Protein AF-A0A6N0I0L2-F1 (afdb_monomer_lite)

Foldseek 3Di:
DDPPPDPDDDDAPVPDPFAKDFDDDDPVDNFGKIKGWPDHPDPVCPPPDIDIDIDTDNVVSVVVVVNVVVNCVVPPD

Secondary structure (DSSP, 8-state):
------------GGG----EEEPPP-SS--S-EEEEESS-S-GGGTTS---EEEEE-HHHHHHHHHHHHHHHHHS--

Organism: NCBI:txid2738883

InterPro domains:
  IPR004947 Deoxyribonuclease II [PF03265] (9-71)
  IPR004947 Deoxyribonuclease II [PTHR10858] (6-68)

Structure (mmCIF, N/CA/C/O backbone):
data_AF-A0A6N0I0L2-F1
#
_entry.id   AF-A0A6N0I0L2-F1
#
loop_
_atom_site.group_PDB
_atom_site.id
_atom_site.type_symbol
_atom_site.label_atom_id
_atom_site.label_alt_id
_atom_site.label_comp_id
_atom_site.label_asym_id
_atom_site.label_entity_id
_atom_site.label_seq_id
_atom_site.pdbx_PDB_ins_code
_atom_site.Cartn_x
_atom_site.Cartn_y
_atom_site.Cartn_z
_atom_site.occupancy
_atom_site.B_iso_or_equiv
_atom_site.auth_seq_id
_atom_site.auth_comp_id
_atom_site.auth_asym_id
_atom_site.auth_atom_id
_atom_site.pdbx_PDB_model_num
ATOM 1 N N . MET A 1 1 ? 4.435 -29.372 25.649 1.00 39.97 1 MET A N 1
ATOM 2 C CA . MET A 1 1 ? 4.059 -28.083 25.030 1.00 39.97 1 MET A CA 1
ATOM 3 C C . MET A 1 1 ? 5.068 -27.818 23.927 1.00 39.97 1 MET A C 1
ATOM 5 O O . MET A 1 1 ? 6.221 -27.566 24.236 1.00 39.97 1 MET A O 1
ATOM 9 N N . SER A 1 2 ? 4.689 -28.056 22.670 1.00 44.91 2 SER A N 1
ATOM 10 C CA . SER A 1 2 ? 5.582 -27.871 21.522 1.00 44.91 2 SER A CA 1
ATOM 11 C C . SER A 1 2 ? 5.633 -26.383 21.193 1.00 44.91 2 SER A C 1
ATOM 13 O O . SER A 1 2 ? 4.606 -25.789 20.873 1.00 44.91 2 SER A O 1
ATOM 15 N N . SER A 1 3 ? 6.807 -25.778 21.348 1.00 52.84 3 SER A N 1
ATOM 16 C CA . SER A 1 3 ? 7.081 -24.414 20.914 1.00 52.84 3 SER A CA 1
ATOM 17 C C . SER A 1 3 ? 6.987 -24.377 19.392 1.00 52.84 3 SER A C 1
ATOM 19 O O . SER A 1 3 ? 7.856 -24.905 18.699 1.00 52.84 3 SER A O 1
ATOM 21 N N . SER A 1 4 ? 5.915 -23.796 18.858 1.00 57.69 4 SER A N 1
ATOM 22 C CA . SER A 1 4 ? 5.835 -23.470 17.439 1.00 57.69 4 SER A CA 1
ATOM 23 C C . SER A 1 4 ? 6.928 -22.448 17.131 1.00 57.69 4 SER A C 1
ATOM 25 O O . SER A 1 4 ? 6.816 -21.291 17.535 1.00 57.69 4 SER A O 1
ATOM 27 N N . ASN A 1 5 ? 7.993 -22.869 16.451 1.00 58.41 5 ASN A N 1
ATOM 28 C CA . ASN A 1 5 ? 8.950 -21.939 15.862 1.00 58.41 5 ASN A CA 1
ATOM 29 C C . ASN A 1 5 ? 8.194 -21.107 14.821 1.00 58.41 5 ASN A C 1
ATOM 31 O O . ASN A 1 5 ? 7.838 -21.618 13.759 1.00 58.41 5 ASN A O 1
ATOM 35 N N . SER A 1 6 ? 7.905 -19.846 15.137 1.00 71.25 6 SER A N 1
ATOM 36 C CA . SER A 1 6 ? 7.439 -18.893 14.139 1.00 71.25 6 SER A CA 1
ATOM 37 C C . SER A 1 6 ? 8.571 -18.695 13.136 1.00 71.25 6 SER A C 1
ATOM 39 O O . SER A 1 6 ? 9.654 -18.228 13.488 1.00 71.25 6 SER A O 1
ATOM 41 N N . LEU A 1 7 ? 8.351 -19.113 11.893 1.00 67.19 7 LEU A N 1
ATOM 42 C CA . LEU A 1 7 ? 9.287 -18.845 10.812 1.00 67.19 7 LEU A CA 1
ATOM 43 C C . LEU A 1 7 ? 9.203 -17.350 10.484 1.00 67.19 7 LEU A C 1
ATOM 45 O O . LEU A 1 7 ? 8.237 -16.906 9.868 1.00 67.19 7 LEU A O 1
ATOM 49 N N . ASN A 1 8 ? 10.199 -16.581 10.924 1.00 77.94 8 ASN A N 1
ATOM 50 C CA . ASN A 1 8 ? 10.326 -15.172 10.569 1.00 77.94 8 ASN A CA 1
ATOM 51 C C . ASN A 1 8 ? 11.052 -15.085 9.224 1.00 77.94 8 ASN A C 1
ATOM 53 O O . ASN A 1 8 ? 12.240 -15.399 9.131 1.00 77.94 8 ASN A O 1
ATOM 57 N N . TYR A 1 9 ? 10.318 -14.708 8.178 1.00 78.94 9 TYR A N 1
ATOM 58 C CA . TYR A 1 9 ? 10.872 -14.474 6.849 1.00 78.94 9 TYR A CA 1
ATOM 59 C C . TYR A 1 9 ? 10.954 -12.976 6.583 1.00 78.94 9 TYR A C 1
ATOM 61 O O . TYR A 1 9 ? 9.935 -12.293 6.566 1.00 78.94 9 TYR A O 1
ATOM 69 N N . GLU A 1 10 ? 12.166 -12.494 6.328 1.00 80.19 10 GLU A N 1
ATOM 70 C CA . GLU A 1 10 ? 12.458 -11.094 6.029 1.00 80.19 10 GLU A CA 1
ATOM 71 C C . GLU A 1 10 ? 13.397 -11.027 4.820 1.00 80.19 10 GLU A C 1
ATOM 73 O O . GLU A 1 10 ? 14.300 -11.855 4.659 1.00 80.19 10 GLU A O 1
ATOM 78 N N . TRP A 1 11 ? 13.188 -10.052 3.938 1.00 83.62 11 TRP A N 1
ATOM 79 C CA . TRP A 1 11 ? 14.042 -9.817 2.776 1.00 83.62 11 TRP A CA 1
ATOM 80 C C . TRP A 1 11 ? 14.102 -8.330 2.446 1.00 83.62 11 TRP A C 1
ATOM 82 O O . TRP A 1 11 ? 13.210 -7.561 2.787 1.00 83.62 11 TRP A O 1
ATOM 92 N N . ARG A 1 12 ? 15.167 -7.912 1.752 1.00 83.06 12 ARG A N 1
ATOM 93 C CA . ARG A 1 12 ? 15.318 -6.518 1.312 1.00 83.06 12 ARG A CA 1
ATOM 94 C C . ARG A 1 12 ? 14.229 -6.144 0.316 1.00 83.06 12 ARG A C 1
ATOM 96 O O . ARG A 1 12 ? 13.897 -6.948 -0.556 1.00 83.06 12 ARG A O 1
ATOM 103 N N . TYR A 1 13 ? 13.808 -4.884 0.349 1.00 81.25 13 TYR A N 1
ATOM 104 C CA . TYR A 1 13 ? 12.826 -4.319 -0.579 1.00 81.25 13 TYR A CA 1
ATOM 105 C C . TYR A 1 13 ? 13.144 -4.622 -2.058 1.00 81.25 13 TYR A C 1
ATOM 107 O O . TYR A 1 13 ? 12.274 -5.019 -2.824 1.00 81.25 13 TYR A O 1
ATOM 115 N N . THR A 1 14 ? 14.416 -4.562 -2.463 1.00 82.31 14 THR A N 1
ATOM 116 C CA . THR A 1 14 ? 14.843 -4.861 -3.848 1.00 82.31 14 THR A CA 1
ATOM 117 C C . THR A 1 14 ? 14.647 -6.321 -4.285 1.00 82.31 14 THR A C 1
ATOM 119 O O . THR A 1 14 ? 14.804 -6.639 -5.467 1.00 82.31 14 THR A O 1
ATOM 122 N N . LYS A 1 15 ? 14.338 -7.228 -3.352 1.00 84.62 15 LYS A N 1
ATOM 123 C CA . LYS A 1 15 ? 13.991 -8.631 -3.620 1.00 84.62 15 LYS A CA 1
ATOM 124 C C . LYS A 1 15 ? 12.485 -8.876 -3.627 1.00 84.62 15 LYS A C 1
ATOM 126 O O . LYS A 1 15 ? 12.071 -9.958 -4.042 1.00 84.62 15 LYS A O 1
ATOM 131 N N . ASP A 1 16 ? 11.689 -7.887 -3.238 1.00 81.19 16 ASP A N 1
ATOM 132 C CA . ASP A 1 16 ? 10.244 -7.963 -3.315 1.00 81.19 16 ASP A CA 1
ATOM 133 C C . ASP A 1 16 ? 9.770 -7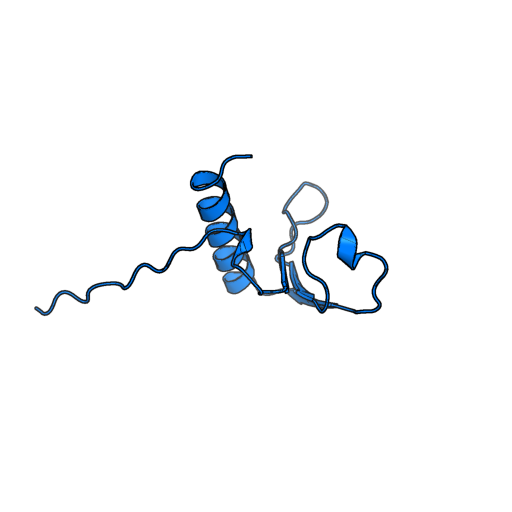.741 -4.760 1.00 81.19 16 ASP A C 1
ATOM 135 O O . ASP A 1 16 ? 10.162 -6.792 -5.444 1.00 81.19 16 ASP A O 1
ATOM 139 N N . ARG A 1 17 ? 8.960 -8.674 -5.266 1.00 82.19 17 ARG A N 1
ATOM 140 C CA . ARG A 1 17 ? 8.324 -8.567 -6.591 1.00 82.19 17 ARG A CA 1
ATOM 141 C C . ARG A 1 17 ? 6.845 -8.213 -6.492 1.00 82.19 17 ARG A C 1
ATOM 143 O O . ARG A 1 17 ? 6.189 -8.130 -7.534 1.00 82.19 17 ARG A O 1
ATOM 150 N N . ALA A 1 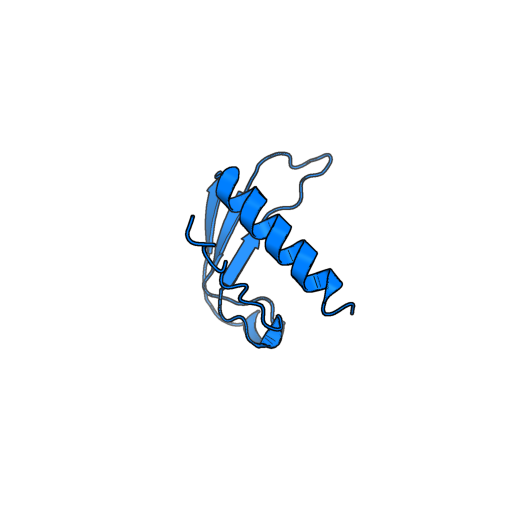18 ? 6.315 -8.067 -5.281 1.00 79.88 18 ALA A N 1
ATOM 151 C CA . ALA A 1 18 ? 4.928 -7.721 -5.085 1.00 79.88 18 ALA A CA 1
ATOM 152 C C . ALA A 1 18 ? 4.712 -6.263 -5.508 1.00 79.88 18 ALA A C 1
ATOM 154 O O . ALA A 1 18 ? 5.581 -5.397 -5.412 1.00 79.88 18 ALA A O 1
ATOM 155 N N . LYS A 1 19 ? 3.537 -6.009 -6.071 1.00 92.44 19 LYS A N 1
ATOM 156 C CA . LYS A 1 19 ? 3.183 -4.720 -6.656 1.00 92.44 19 LYS A CA 1
ATOM 157 C C . LYS A 1 19 ? 1.924 -4.237 -5.978 1.00 92.44 19 LYS A C 1
ATOM 159 O O . LYS A 1 19 ? 0.814 -4.550 -6.401 1.00 92.44 19 LYS A O 1
ATOM 164 N N . TRP A 1 20 ? 2.121 -3.542 -4.870 1.00 94.50 20 TRP A N 1
ATOM 165 C CA . TRP A 1 20 ? 1.032 -3.046 -4.053 1.00 94.50 20 TRP A CA 1
ATOM 166 C C . TRP A 1 20 ? 1.382 -1.708 -3.403 1.00 94.50 20 TRP A C 1
ATOM 168 O O . TRP A 1 20 ? 2.553 -1.322 -3.300 1.00 94.50 20 TRP A O 1
ATOM 178 N N . ALA A 1 21 ? 0.342 -1.001 -2.974 1.00 94.50 21 ALA A N 1
ATOM 179 C CA . ALA A 1 21 ? 0.451 0.236 -2.219 1.00 94.50 21 ALA A CA 1
ATOM 180 C C . ALA A 1 21 ? -0.683 0.351 -1.196 1.00 94.50 21 ALA A C 1
ATOM 182 O O . ALA A 1 21 ? -1.803 -0.103 -1.436 1.00 94.50 21 ALA A O 1
ATOM 183 N N . THR A 1 22 ? -0.394 1.010 -0.079 1.00 95.94 22 THR A N 1
ATOM 184 C CA . THR A 1 22 ? -1.379 1.449 0.914 1.00 95.94 22 THR A CA 1
ATOM 185 C C . THR A 1 22 ? -1.453 2.969 0.914 1.00 95.94 22 THR A C 1
ATOM 187 O O . THR A 1 22 ? -0.416 3.633 0.903 1.00 95.94 22 THR A O 1
ATOM 190 N N . ALA A 1 23 ? -2.653 3.549 0.966 1.00 94.38 23 ALA A N 1
ATOM 191 C CA . ALA A 1 23 ? -2.771 5.001 1.082 1.00 94.38 23 ALA A CA 1
ATOM 192 C C . ALA A 1 23 ? -2.421 5.476 2.500 1.00 94.38 23 ALA A C 1
ATOM 194 O O . ALA A 1 23 ? -2.850 4.875 3.486 1.00 94.38 23 ALA A O 1
ATOM 195 N N . LEU A 1 24 ? -1.681 6.581 2.608 1.00 92.06 24 LEU A N 1
ATOM 196 C CA . LEU A 1 24 ? -1.400 7.212 3.896 1.00 92.06 24 LEU A CA 1
ATOM 197 C C . LEU A 1 24 ? -2.667 7.862 4.455 1.00 92.06 24 LEU A C 1
ATOM 199 O O . LEU A 1 24 ? -3.413 8.523 3.724 1.00 92.06 24 LEU A O 1
ATOM 203 N N . LYS A 1 25 ? -2.878 7.696 5.764 1.00 90.00 25 LYS A N 1
ATOM 204 C CA . LYS A 1 25 ? -3.921 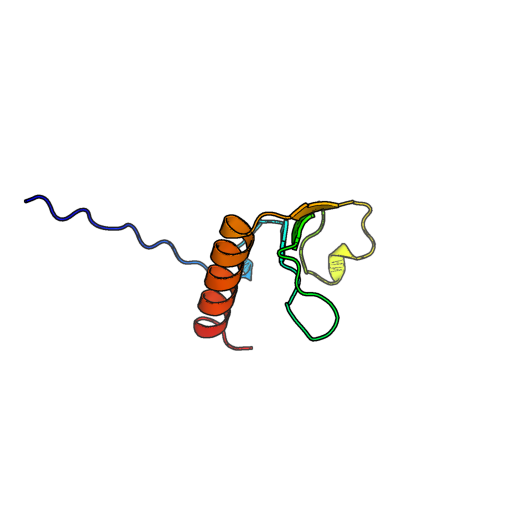8.419 6.490 1.00 90.00 25 LYS A CA 1
ATOM 205 C C . LYS A 1 25 ? -3.410 9.813 6.856 1.00 90.00 25 LYS A C 1
ATOM 207 O O . LYS A 1 25 ? -2.331 9.937 7.428 1.00 90.00 25 LYS A O 1
ATOM 212 N N . ASN A 1 26 ? -4.165 10.851 6.520 1.00 91.06 26 ASN A N 1
ATOM 213 C CA . ASN A 1 26 ? -3.848 12.249 6.817 1.00 91.06 26 ASN A CA 1
ATOM 214 C C . ASN A 1 26 ? -5.146 13.075 6.948 1.00 91.06 26 ASN A C 1
ATOM 216 O O . ASN A 1 26 ? -6.238 12.514 7.001 1.00 91.06 26 ASN A O 1
ATOM 220 N N . GLY A 1 27 ? -5.042 14.408 6.996 1.00 91.38 27 GLY A N 1
ATOM 221 C CA . GLY A 1 27 ? -6.204 15.293 7.153 1.00 91.38 27 GLY A CA 1
ATOM 222 C C . GLY A 1 27 ? -7.247 15.222 6.027 1.00 91.38 27 GLY A C 1
ATOM 223 O O . GLY A 1 27 ? -8.365 15.684 6.226 1.00 91.38 27 GLY A O 1
ATOM 224 N N . THR A 1 28 ? -6.914 14.649 4.866 1.00 90.69 28 THR A N 1
ATOM 225 C CA . THR A 1 28 ? -7.810 14.561 3.698 1.00 90.69 28 THR A CA 1
ATOM 226 C C . THR A 1 28 ? -8.169 13.129 3.301 1.00 90.69 28 THR A C 1
ATOM 228 O O . THR A 1 28 ? -9.141 12.931 2.577 1.00 90.69 28 THR A O 1
ATOM 231 N N . ASN A 1 29 ? -7.437 12.124 3.785 1.00 89.19 29 ASN A N 1
ATOM 232 C CA . ASN A 1 29 ? -7.711 10.716 3.530 1.00 89.19 29 ASN A CA 1
ATOM 233 C C . ASN A 1 29 ? -7.666 9.909 4.831 1.00 89.19 29 ASN A C 1
ATOM 235 O O . ASN A 1 29 ? -6.614 9.781 5.449 1.00 89.19 29 ASN A O 1
ATOM 239 N N . SER A 1 30 ? -8.792 9.318 5.222 1.00 94.06 30 SER A N 1
ATOM 240 C CA . SER A 1 30 ? -8.898 8.446 6.402 1.00 94.06 30 SER A CA 1
ATOM 241 C C . SER A 1 30 ? -9.158 6.976 6.053 1.00 94.06 30 SER A C 1
ATOM 243 O O . SER A 1 30 ? -9.150 6.121 6.943 1.00 94.06 30 SER A O 1
ATOM 245 N N . LEU A 1 31 ? -9.373 6.663 4.771 1.00 96.62 31 LEU A N 1
ATOM 246 C CA . LEU A 1 31 ? -9.827 5.352 4.319 1.00 96.62 31 LEU A CA 1
ATOM 247 C C . LEU A 1 31 ? -8.650 4.374 4.123 1.00 96.62 31 LEU A C 1
ATOM 249 O O . LEU A 1 31 ? -7.585 4.778 3.646 1.00 96.62 31 LEU A O 1
ATOM 253 N N . PRO A 1 32 ? -8.824 3.080 4.459 1.00 96.88 32 PRO A N 1
ATOM 254 C CA . PRO A 1 32 ? -7.770 2.068 4.385 1.00 96.88 32 PRO A CA 1
ATOM 255 C C . PRO A 1 32 ? -7.633 1.501 2.964 1.00 96.88 3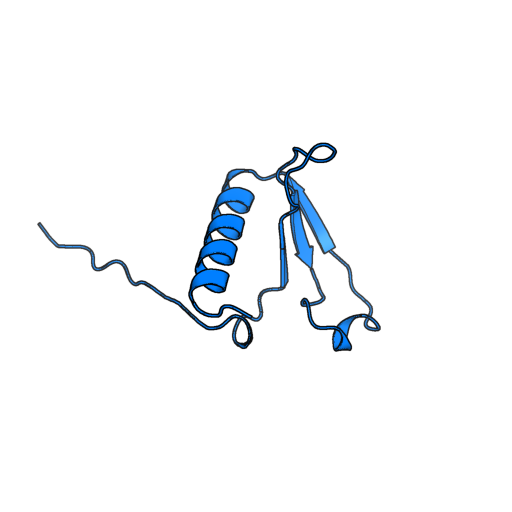2 PRO A C 1
ATOM 257 O O . PRO A 1 32 ? -7.935 0.337 2.703 1.00 96.88 32 PRO A O 1
ATOM 260 N N . TRP A 1 33 ? -7.229 2.341 2.015 1.00 97.75 33 TRP A N 1
ATOM 261 C CA . TRP A 1 33 ? -7.072 1.919 0.625 1.00 97.75 33 TRP A CA 1
ATOM 262 C C . TRP A 1 33 ? -5.853 1.022 0.438 1.00 97.75 33 TRP A C 1
ATOM 264 O O . TRP A 1 33 ? -4.729 1.429 0.743 1.00 97.75 33 TRP A O 1
ATOM 274 N N . VAL A 1 34 ? -6.084 -0.155 -0.136 1.00 97.62 34 VAL A N 1
ATOM 275 C CA . VAL A 1 34 ? -5.059 -1.063 -0.653 1.00 97.62 34 VAL A CA 1
ATOM 276 C C . VAL A 1 34 ? -5.203 -1.117 -2.167 1.00 97.62 34 VAL A C 1
ATOM 278 O O . VAL A 1 34 ? -6.311 -1.272 -2.678 1.00 97.62 34 VAL A O 1
ATOM 281 N N . CYS A 1 35 ? -4.090 -1.005 -2.883 1.00 96.94 35 CYS A N 1
ATOM 282 C CA . CYS A 1 35 ? -4.039 -1.170 -4.328 1.00 96.94 35 CYS A CA 1
ATOM 283 C C . CYS A 1 35 ? -3.083 -2.302 -4.693 1.00 96.94 35 CYS A C 1
ATOM 285 O O . CYS A 1 35 ? -1.964 -2.335 -4.186 1.00 96.94 35 CYS A O 1
ATOM 287 N N . ILE A 1 36 ? -3.497 -3.177 -5.609 1.00 96.12 36 ILE A N 1
ATOM 288 C CA . ILE A 1 36 ? -2.642 -4.166 -6.279 1.00 96.12 36 ILE A CA 1
ATOM 289 C C . ILE A 1 36 ? -2.460 -3.713 -7.727 1.00 96.12 36 ILE A C 1
ATOM 291 O O . ILE A 1 36 ? -3.438 -3.325 -8.366 1.00 96.12 36 ILE A O 1
ATOM 295 N N . ALA A 1 37 ? -1.227 -3.707 -8.230 1.00 93.56 37 ALA A N 1
ATOM 296 C CA . ALA A 1 37 ? -0.874 -3.016 -9.468 1.00 93.56 37 ALA A CA 1
ATOM 297 C C . ALA A 1 37 ? -0.032 -3.860 -10.433 1.00 93.56 37 ALA A C 1
ATOM 299 O O . ALA A 1 37 ? 0.689 -4.776 -10.043 1.00 93.56 37 ALA A O 1
ATOM 300 N N . ASP A 1 38 ? -0.060 -3.484 -11.710 1.00 92.50 38 ASP A N 1
ATOM 301 C CA . ASP A 1 38 ? 0.782 -4.091 -12.745 1.00 92.50 38 ASP A CA 1
ATOM 302 C C . ASP A 1 38 ? 2.217 -3.551 -12.741 1.00 92.50 38 ASP A C 1
ATOM 304 O O . ASP A 1 38 ? 3.137 -4.209 -13.237 1.00 92.50 38 ASP A O 1
ATOM 308 N N . LEU A 1 39 ? 2.438 -2.368 -12.165 1.00 90.06 39 LEU A N 1
ATOM 309 C CA . LEU A 1 39 ? 3.733 -1.688 -12.102 1.00 90.06 39 LEU A CA 1
ATOM 310 C C . LEU A 1 39 ? 4.300 -1.736 -10.677 1.00 90.06 39 LEU A C 1
ATOM 312 O O . LEU A 1 39 ? 3.559 -1.669 -9.699 1.00 90.06 39 LEU A O 1
ATOM 316 N N . ASN A 1 40 ? 5.622 -1.880 -10.559 1.00 87.88 40 ASN A N 1
ATOM 317 C CA . ASN A 1 40 ? 6.316 -1.722 -9.276 1.00 87.88 40 ASN A CA 1
ATOM 318 C C . ASN A 1 40 ? 6.751 -0.256 -9.083 1.00 87.88 40 ASN A C 1
ATOM 320 O O . ASN A 1 40 ? 6.558 0.572 -9.970 1.00 87.88 40 ASN A O 1
ATOM 324 N N . ARG A 1 41 ? 7.361 0.074 -7.937 1.00 87.06 41 ARG A N 1
ATOM 325 C CA . ARG A 1 41 ? 7.687 1.466 -7.566 1.00 87.06 41 ARG A CA 1
ATOM 326 C C . ARG A 1 41 ? 8.980 2.010 -8.207 1.00 87.06 41 ARG A C 1
ATOM 328 O O . ARG A 1 41 ? 9.556 2.969 -7.707 1.00 87.06 41 ARG A O 1
ATOM 335 N N . MET A 1 42 ? 9.485 1.385 -9.275 1.00 87.19 42 MET A N 1
ATOM 336 C CA . MET A 1 42 ? 10.698 1.838 -9.968 1.00 87.19 42 MET A CA 1
ATOM 337 C C . MET A 1 42 ? 10.357 2.869 -11.048 1.00 87.19 42 MET A C 1
ATOM 339 O O . MET A 1 42 ? 9.547 2.583 -11.927 1.00 87.19 42 MET A O 1
ATOM 343 N N . VAL A 1 43 ? 11.077 3.996 -11.078 1.00 87.38 43 VAL A N 1
ATOM 344 C CA . VAL A 1 43 ? 10.923 5.070 -12.090 1.00 87.38 43 VAL A CA 1
ATOM 345 C C . VAL A 1 43 ? 10.998 4.536 -13.530 1.00 87.38 43 VAL A C 1
ATOM 347 O O . VAL A 1 43 ? 10.277 4.975 -14.422 1.00 87.38 43 VAL A O 1
ATOM 350 N N . SER A 1 44 ? 11.818 3.508 -13.774 1.00 88.25 44 SER A N 1
ATOM 351 C CA . SER A 1 44 ? 11.939 2.872 -15.095 1.00 88.25 44 SER A CA 1
ATOM 352 C C . SER A 1 44 ? 10.651 2.200 -15.599 1.00 88.25 44 SER A C 1
ATOM 354 O O . SER A 1 44 ? 10.568 1.867 -16.784 1.00 88.25 44 SER A O 1
ATOM 356 N N . GLN A 1 45 ? 9.659 1.970 -14.731 1.00 88.06 45 GLN A N 1
ATOM 357 C CA . GLN A 1 45 ? 8.361 1.402 -15.097 1.00 88.06 45 GLN A CA 1
ATOM 358 C C . GLN A 1 45 ? 7.302 2.455 -15.449 1.00 88.06 45 GLN A C 1
ATOM 360 O O . GLN A 1 45 ? 6.293 2.075 -16.032 1.00 88.06 45 GLN A O 1
ATOM 365 N N . GLU A 1 46 ? 7.512 3.746 -15.168 1.00 86.38 46 GLU A N 1
ATOM 366 C CA . GLU A 1 46 ? 6.476 4.791 -15.310 1.00 86.38 46 GLU A CA 1
ATOM 367 C C . GLU A 1 46 ? 5.919 4.933 -16.732 1.00 86.38 46 GLU A C 1
ATOM 369 O O . GLU A 1 46 ? 4.773 5.323 -16.926 1.00 86.38 46 GLU A O 1
ATOM 374 N N . ARG A 1 47 ? 6.722 4.600 -17.749 1.00 88.94 47 ARG A N 1
ATOM 375 C CA . ARG A 1 47 ? 6.319 4.674 -19.164 1.00 88.94 47 ARG A CA 1
ATOM 376 C C . ARG A 1 47 ? 5.719 3.375 -19.707 1.00 88.94 47 ARG A C 1
ATOM 378 O O . ARG A 1 47 ? 5.520 3.258 -20.914 1.00 88.94 47 ARG A O 1
ATOM 385 N N . ARG A 1 48 ? 5.487 2.373 -18.858 1.00 90.38 48 ARG A N 1
ATOM 386 C CA . ARG A 1 48 ? 4.855 1.108 -19.252 1.00 90.38 48 ARG A CA 1
ATOM 387 C C . ARG A 1 48 ? 3.354 1.198 -19.008 1.00 90.38 48 ARG A C 1
ATOM 389 O O . ARG A 1 48 ? 2.921 1.752 -18.005 1.00 90.38 48 ARG A O 1
ATOM 396 N N . GLY A 1 49 ? 2.565 0.641 -1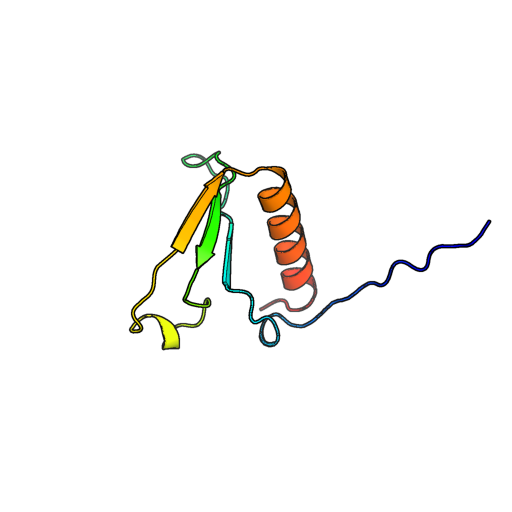9.924 1.00 92.06 49 GLY A N 1
ATOM 397 C CA . GLY A 1 49 ? 1.128 0.491 -19.704 1.00 92.06 49 GLY A CA 1
ATOM 398 C C . GLY A 1 49 ? 0.840 -0.443 -18.524 1.00 92.06 49 GLY A C 1
ATOM 399 O O . GLY A 1 49 ? 1.621 -1.355 -18.247 1.00 92.06 49 GLY A O 1
ATOM 400 N N . GLY A 1 50 ? -0.284 -0.216 -17.850 1.00 91.94 50 GLY A N 1
ATOM 401 C CA . GLY A 1 50 ? -0.745 -1.022 -16.723 1.00 91.94 50 GLY A CA 1
ATOM 402 C C . GLY A 1 50 ? -1.921 -0.367 -16.007 1.00 91.94 50 GLY A C 1
ATOM 403 O O . GLY A 1 50 ? -2.345 0.734 -16.363 1.00 91.94 50 GLY A O 1
ATOM 404 N N . GLY A 1 51 ? -2.434 -1.047 -14.990 1.00 92.81 51 GLY A N 1
ATOM 405 C CA . GLY A 1 51 ? -3.481 -0.549 -14.115 1.00 92.81 51 GLY A CA 1
ATOM 406 C C . GLY A 1 51 ? -3.287 -0.980 -12.666 1.00 92.81 51 GLY A C 1
ATOM 407 O O . GLY A 1 51 ? -2.278 -1.582 -12.280 1.00 92.81 51 GLY A O 1
ATOM 408 N N . SER A 1 52 ? -4.280 -0.639 -11.852 1.00 95.25 52 SER A N 1
ATOM 409 C CA . SER A 1 52 ? -4.382 -1.082 -10.469 1.00 95.25 52 SER A CA 1
ATOM 410 C C . SER A 1 52 ? -5.831 -1.369 -10.095 1.00 95.25 52 SER A C 1
ATOM 412 O O . SER A 1 52 ? -6.761 -0.708 -10.558 1.00 95.25 52 SER A O 1
ATOM 414 N N . LEU A 1 53 ? -6.013 -2.364 -9.230 1.00 96.94 53 LEU A N 1
ATOM 415 C CA . LEU A 1 53 ? -7.261 -2.603 -8.521 1.00 96.94 53 LEU A CA 1
ATOM 416 C C . LEU A 1 53 ? -7.106 -2.058 -7.106 1.00 96.94 53 LEU A C 1
ATOM 418 O O . LEU A 1 53 ? -6.241 -2.526 -6.364 1.00 96.94 53 LEU A O 1
ATOM 422 N N . CYS A 1 54 ? -7.952 -1.101 -6.733 1.00 97.44 54 CYS A N 1
ATOM 423 C CA . CYS A 1 54 ? -7.951 -0.498 -5.406 1.00 97.44 54 CYS A CA 1
ATOM 424 C C . CYS A 1 54 ? -9.261 -0.789 -4.674 1.00 97.44 54 CYS A C 1
ATOM 426 O O . CYS A 1 54 ? -10.345 -0.665 -5.242 1.00 97.44 54 CYS A O 1
ATOM 428 N N . PHE A 1 55 ? -9.157 -1.157 -3.403 1.00 97.94 55 PHE A N 1
ATOM 429 C CA . PHE A 1 55 ? -10.293 -1.476 -2.544 1.00 97.94 55 PHE A CA 1
ATOM 430 C C . PHE A 1 55 ? -9.993 -1.093 -1.093 1.00 97.94 55 PHE A C 1
ATOM 432 O O . PHE A 1 55 ? -8.846 -0.836 -0.724 1.00 97.94 55 PHE A O 1
ATOM 439 N N . GLN A 1 56 ? -11.039 -1.008 -0.274 1.00 97.88 56 GLN A N 1
ATOM 440 C CA . GLN A 1 56 ? -10.915 -0.688 1.145 1.00 97.88 56 GLN A CA 1
ATOM 441 C C . GLN A 1 56 ? -10.964 -1.978 1.954 1.00 97.88 56 GLN A C 1
ATOM 443 O O . GLN A 1 56 ? -11.994 -2.649 1.994 1.00 97.88 56 GLN A O 1
ATOM 448 N N . GLU A 1 57 ? -9.859 -2.315 2.608 1.00 97.88 57 GLU A N 1
ATOM 449 C CA . GLU A 1 57 ? -9.784 -3.443 3.534 1.00 97.88 57 GLU A CA 1
ATOM 450 C C . GLU A 1 57 ? -8.826 -3.048 4.662 1.00 97.88 57 GLU A C 1
ATOM 452 O O . GLU A 1 57 ? -7.638 -2.809 4.439 1.00 97.88 57 GLU A O 1
ATOM 457 N N . SER A 1 58 ? -9.362 -2.905 5.875 1.00 96.94 58 SER A N 1
ATOM 458 C CA . SER A 1 58 ? -8.615 -2.374 7.016 1.00 96.94 58 SER A CA 1
ATOM 459 C C . SER A 1 58 ? -7.531 -3.313 7.535 1.00 96.94 58 SER A C 1
ATOM 461 O O . SER A 1 58 ? -6.435 -2.848 7.833 1.00 96.94 58 SER A O 1
ATOM 463 N N . ARG A 1 59 ? -7.801 -4.617 7.622 1.00 97.75 59 ARG A N 1
ATOM 464 C CA . ARG A 1 59 ? -6.864 -5.608 8.171 1.00 97.75 59 ARG A CA 1
ATOM 465 C C . ARG A 1 59 ? -5.634 -5.771 7.283 1.00 97.75 59 ARG A C 1
ATOM 467 O O . ARG A 1 59 ? -4.516 -5.839 7.782 1.00 97.75 59 ARG A O 1
ATOM 474 N N . LEU A 1 60 ? -5.840 -5.828 5.975 1.00 96.81 60 LEU A N 1
ATOM 475 C CA . LEU A 1 60 ? -4.806 -5.909 4.962 1.00 96.81 60 LEU A CA 1
ATOM 476 C C . LEU A 1 60 ? -4.017 -4.605 4.909 1.00 96.81 60 LEU A C 1
ATOM 478 O O . LEU A 1 60 ? -2.794 -4.656 4.849 1.00 96.81 60 LEU A O 1
ATOM 482 N N . TRP A 1 61 ? -4.686 -3.451 4.988 1.00 97.81 61 TRP A N 1
ATOM 483 C CA . TRP A 1 61 ? -4.002 -2.163 5.082 1.00 97.81 61 TRP A CA 1
ATOM 484 C C . TRP A 1 61 ? -3.087 -2.096 6.310 1.00 97.81 61 TRP A C 1
ATOM 486 O O . TRP A 1 61 ? -1.921 -1.738 6.163 1.00 97.81 61 TRP A O 1
ATOM 496 N N . ASP A 1 62 ? -3.575 -2.490 7.493 1.00 96.69 62 ASP A N 1
ATOM 497 C CA . ASP A 1 62 ? -2.783 -2.495 8.729 1.00 96.69 62 ASP A CA 1
ATOM 498 C C . ASP A 1 62 ? -1.592 -3.462 8.618 1.00 96.69 62 ASP A C 1
ATOM 500 O O . ASP A 1 62 ? -0.462 -3.098 8.941 1.00 96.69 62 ASP A O 1
ATOM 504 N N . ALA A 1 63 ? -1.813 -4.679 8.109 1.00 95.31 63 ALA A N 1
ATOM 505 C CA . ALA A 1 63 ? -0.755 -5.676 7.944 1.00 95.31 63 ALA A CA 1
ATOM 506 C C . ALA A 1 63 ? 0.343 -5.212 6.973 1.00 95.31 63 ALA A C 1
ATOM 508 O O . ALA A 1 63 ? 1.530 -5.309 7.284 1.00 95.31 63 ALA A O 1
ATOM 509 N N . LEU A 1 64 ? -0.051 -4.685 5.813 1.00 94.50 64 LEU A N 1
ATOM 510 C CA . LEU A 1 64 ? 0.874 -4.210 4.788 1.00 94.50 64 LEU A CA 1
ATOM 511 C C . LEU A 1 64 ? 1.631 -2.957 5.236 1.00 94.50 64 LEU A C 1
ATOM 513 O O . LEU A 1 64 ? 2.841 -2.868 5.038 1.00 94.50 64 LEU A O 1
ATOM 517 N N . LYS A 1 65 ? 0.946 -2.018 5.898 1.00 93.62 65 LYS A N 1
ATOM 518 C CA . LYS A 1 65 ? 1.588 -0.841 6.486 1.00 93.62 65 LYS A CA 1
ATOM 519 C C . LYS A 1 65 ? 2.649 -1.249 7.512 1.00 93.62 65 LYS A C 1
ATOM 521 O O . LYS A 1 65 ? 3.766 -0.746 7.450 1.00 93.62 65 LYS A O 1
ATOM 526 N N . ASN A 1 66 ? 2.321 -2.163 8.425 1.00 92.12 66 ASN A N 1
ATOM 527 C CA . ASN A 1 66 ? 3.265 -2.620 9.446 1.00 92.12 66 ASN A CA 1
ATOM 528 C C . ASN A 1 66 ? 4.488 -3.309 8.820 1.00 92.12 66 ASN A C 1
ATOM 530 O O . ASN A 1 66 ? 5.609 -3.091 9.274 1.00 92.12 66 ASN A O 1
ATOM 534 N N . ALA A 1 67 ? 4.291 -4.101 7.761 1.00 89.44 67 ALA A N 1
ATOM 535 C CA . ALA A 1 67 ? 5.391 -4.723 7.028 1.00 89.44 67 ALA A CA 1
ATOM 536 C C . ALA A 1 67 ? 6.307 -3.678 6.360 1.00 89.44 67 ALA A C 1
ATOM 538 O O . ALA A 1 67 ? 7.528 -3.786 6.446 1.00 89.44 67 ALA A O 1
ATOM 539 N N . GLU A 1 68 ? 5.739 -2.637 5.742 1.00 87.31 68 GLU A N 1
ATOM 540 C CA . GLU A 1 68 ? 6.510 -1.532 5.153 1.00 87.31 68 GLU A CA 1
ATOM 541 C C . GLU A 1 68 ? 7.310 -0.758 6.217 1.00 87.31 68 GLU A C 1
ATOM 543 O O . GLU A 1 68 ? 8.488 -0.462 6.023 1.00 87.31 68 GLU A O 1
ATOM 548 N N . GLU A 1 69 ? 6.698 -0.460 7.368 1.00 86.62 69 GLU A N 1
ATOM 549 C CA . GLU A 1 69 ? 7.369 0.218 8.484 1.00 86.62 69 GLU A CA 1
ATOM 550 C C . GLU A 1 69 ? 8.533 -0.609 9.050 1.00 86.62 69 GLU A C 1
ATOM 552 O O . GLU A 1 69 ? 9.572 -0.042 9.390 1.00 86.62 69 GLU A O 1
ATOM 557 N N . GLN A 1 70 ? 8.394 -1.937 9.117 1.00 84.19 70 GLN A N 1
ATOM 558 C CA . GLN A 1 70 ? 9.482 -2.836 9.512 1.00 84.19 70 GLN A CA 1
ATOM 559 C C . GLN A 1 70 ? 10.611 -2.857 8.475 1.00 84.19 70 GLN A C 1
ATOM 561 O O . GLN A 1 70 ? 11.781 -2.786 8.846 1.00 84.19 70 GLN A O 1
ATOM 566 N N . LEU A 1 71 ? 10.289 -2.883 7.177 1.00 78.06 71 LEU A N 1
ATOM 567 C CA . LEU A 1 71 ? 11.298 -2.836 6.114 1.00 78.06 71 LEU A CA 1
ATOM 568 C C . LEU A 1 71 ? 12.147 -1.557 6.169 1.00 78.06 71 LEU A C 1
ATOM 570 O O . LEU A 1 71 ? 13.368 -1.644 6.055 1.00 78.06 71 LEU A O 1
ATOM 574 N N . HIS A 1 72 ? 11.540 -0.388 6.401 1.00 71.94 72 HIS A N 1
ATOM 575 C CA . HIS A 1 72 ? 12.284 0.874 6.526 1.00 71.94 72 HIS A CA 1
ATOM 576 C C . HIS A 1 72 ? 13.235 0.915 7.731 1.00 71.94 72 HIS A C 1
ATOM 578 O O . HIS A 1 72 ? 14.227 1.639 7.700 1.00 71.94 72 HIS A O 1
ATOM 584 N N . GLN A 1 73 ? 12.966 0.143 8.786 1.00 74.94 73 GLN A N 1
ATOM 585 C CA . GLN A 1 73 ? 13.891 0.024 9.920 1.00 74.94 73 GLN A CA 1
ATOM 586 C C . GLN A 1 73 ? 15.128 -0.812 9.565 1.00 74.94 73 GLN A C 1
ATOM 588 O O . GLN A 1 73 ? 16.202 -0.581 10.117 1.00 74.94 73 GLN A O 1
ATOM 593 N N . LEU A 1 74 ? 14.982 -1.779 8.656 1.00 66.38 74 LEU A 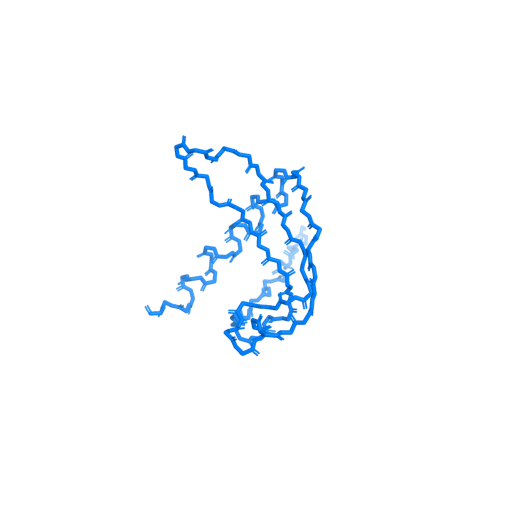N 1
ATOM 594 C CA . LEU A 1 74 ? 16.052 -2.690 8.242 1.00 66.38 74 LEU A CA 1
ATOM 595 C C . LEU A 1 74 ? 16.937 -2.119 7.124 1.00 66.38 74 LEU A C 1
ATOM 597 O O . LEU A 1 74 ? 18.082 -2.546 6.979 1.00 66.38 74 LEU A O 1
ATOM 601 N N . ASP A 1 75 ? 16.418 -1.176 6.337 1.00 65.81 75 ASP A N 1
ATOM 602 C CA . ASP A 1 75 ? 17.130 -0.520 5.234 1.00 65.81 75 ASP A CA 1
ATOM 603 C C . ASP A 1 75 ? 16.810 0.989 5.218 1.00 65.81 75 ASP A C 1
ATOM 605 O O . ASP A 1 75 ? 16.017 1.450 4.391 1.00 65.81 75 ASP A O 1
ATOM 609 N N . PRO A 1 76 ? 17.350 1.765 6.180 1.00 60.41 76 PRO A N 1
ATOM 610 C CA . PRO A 1 76 ? 17.148 3.206 6.215 1.00 60.41 76 PRO A CA 1
ATOM 611 C C . PRO A 1 76 ? 17.908 3.854 5.050 1.00 60.41 76 PRO A C 1
ATOM 613 O O . PRO A 1 76 ? 19.134 3.769 4.974 1.00 60.41 76 PRO A O 1
ATOM 616 N N . SER A 1 77 ? 17.160 4.477 4.138 1.00 54.34 77 SER A N 1
ATOM 617 C CA . SER A 1 77 ? 17.686 5.256 3.007 1.00 54.34 77 SER A CA 1
ATOM 618 C C . SER A 1 77 ? 18.434 6.508 3.444 1.00 54.34 77 SER A C 1
ATOM 620 O O . SER A 1 77 ? 17.877 7.215 4.319 1.00 54.34 77 SER A O 1
#

pLDDT: mean 85.56, std 13.17, range [39.97, 97.94]

Radius of gyration: 15.29 Å; chains: 1; bounding box: 29×43×45 Å

Sequence (77 aa):
MSSSNSLNYEWRYTKDRAKWATALKNGTNSLPWVCIADLNRMVSQERRGGGSLCFQESRLWDALKNAEEQLHQLDPS